Protein AF-A0A8T1XD92-F1 (afdb_monomer)

Mean predicted aligned error: 13.38 Å

Nearest PDB structures (foldseek):
  9c3i-assembly1_S  TM=9.310E-01  e=1.340E-06  Homo sapiens

InterPro domains:
  IPR007207 CCR4-Not complex component, Not N-terminal domain [PF04065] (4-115)
  IPR040168 Not2/Not3/Not5 [PTHR23326] (24-130)

Sequence (134 aa):
MGASRKLQGEIDRVLKKVQEGVDVFDSIWNKVYDTDNVNQKEKFEADLKKEIKKLQRYRDQIKTWIQSSEIKDKKVSASYEQSLVDARKLIEKEMERFKICEKRPRQKPSPRKDWVSNLKLTQKRKQSQRQGIG

Solvent-accessible surface area (backbone atoms only — not comparable to full-atom values): 8248 Å² total; per-residue (Å²): 142,62,65,58,64,53,51,50,57,51,48,58,52,48,56,50,52,51,52,52,48,50,54,50,41,52,52,44,48,52,48,44,74,72,44,86,51,65,78,57,30,55,51,37,52,53,48,46,56,50,49,53,54,50,46,52,52,52,40,53,51,45,50,52,48,74,71,35,74,79,49,65,47,82,90,58,20,70,66,51,51,48,52,46,52,49,53,39,53,54,47,54,51,53,52,50,56,52,50,56,52,74,71,47,73,90,74,70,91,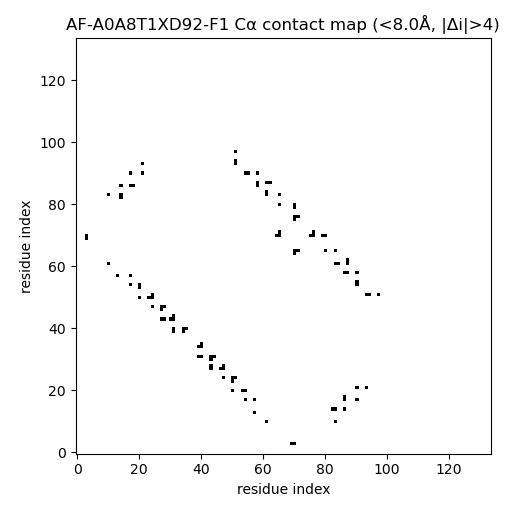78,90,71,97,69,91,74,87,85,90,76,74,99,74,83,94,80,84,90,77,92,85,88,87,136

Foldseek 3Di:
DPPLVVVVVVLVVLLVVLVVLVVVLVVLVVVLVVDPDPVSNVVSLVVNVVSLVVLVVSLVVLVVVLVDPSLVDPPRNPPSVVSSVVSNVVSVVVNVVNVVVVPDDDDDDDPDDPPDDDPDDPDDPDDDDDDDDD

Secondary structure (DSSP, 8-state):
--HH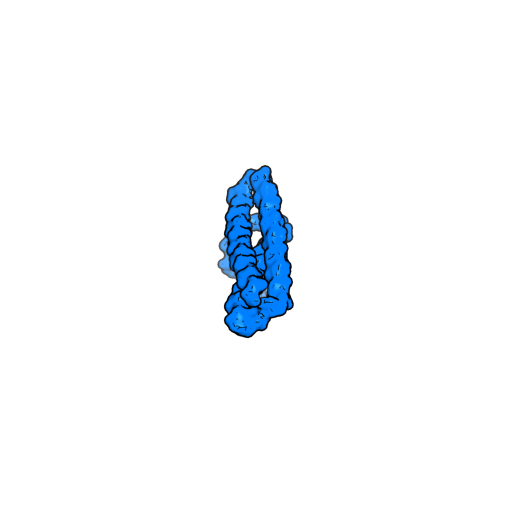HHHHHHHHHHHHHHHHHHHHHHHHHHHHHH---HHHHHHHHHHHHHHHHHHHHHHHHHHHHHHSGGG--TTTHHHHHHHHHHHHHHHHHHHHHHHHHHTS-----------S--SS--------S-----

Structure (mmCIF, N/CA/C/O backbone):
data_AF-A0A8T1XD92-F1
#
_entry.id   AF-A0A8T1XD92-F1
#
loop_
_atom_site.group_PDB
_atom_site.id
_atom_site.type_symbol
_atom_site.label_atom_id
_atom_site.label_alt_id
_atom_site.label_comp_id
_atom_site.label_asym_id
_atom_site.label_entity_id
_atom_site.label_seq_id
_atom_site.pdbx_PDB_ins_code
_atom_site.Cartn_x
_atom_site.Cartn_y
_atom_site.Cartn_z
_atom_site.occupancy
_atom_site.B_iso_or_equiv
_atom_site.auth_seq_id
_atom_site.auth_comp_id
_atom_site.auth_asym_id
_atom_site.auth_atom_id
_atom_site.pdbx_PDB_model_num
ATOM 1 N N . MET A 1 1 ? -18.114 14.027 20.476 1.00 46.88 1 MET A N 1
ATOM 2 C CA . MET A 1 1 ? -18.295 12.904 19.514 1.00 46.88 1 MET A CA 1
ATOM 3 C C . MET A 1 1 ? -18.050 13.316 18.043 1.00 46.88 1 MET A C 1
ATOM 5 O O . MET A 1 1 ? -18.849 12.978 17.168 1.00 46.88 1 MET A O 1
ATOM 9 N N . GLY A 1 2 ? -16.957 14.038 17.740 1.00 54.91 2 GLY A N 1
ATOM 10 C CA . GLY A 1 2 ? -16.654 14.527 16.376 1.00 54.91 2 GLY A CA 1
ATOM 11 C C . GLY A 1 2 ? -15.348 14.001 15.761 1.00 54.91 2 GLY A C 1
ATOM 12 O O . GLY A 1 2 ? -15.265 13.893 14.543 1.00 54.91 2 GLY A O 1
ATOM 13 N N . ALA A 1 3 ? -14.358 13.633 16.581 1.00 61.34 3 ALA A N 1
ATOM 14 C CA . ALA A 1 3 ? -13.045 13.172 16.113 1.00 61.34 3 ALA A CA 1
ATOM 15 C C . ALA A 1 3 ? -13.104 11.781 15.453 1.00 61.34 3 ALA A C 1
ATOM 17 O O . ALA A 1 3 ? -12.677 11.625 14.315 1.00 61.34 3 ALA A O 1
ATOM 18 N N . SER A 1 4 ? -13.777 10.817 16.091 1.00 65.00 4 SER A N 1
ATOM 19 C CA . SER A 1 4 ? -13.882 9.438 15.583 1.00 65.00 4 SER A CA 1
ATOM 20 C C . SER A 1 4 ? -14.567 9.342 14.203 1.00 65.00 4 SER A C 1
ATOM 22 O O . SER A 1 4 ? -14.129 8.584 13.342 1.00 65.00 4 SER A O 1
ATOM 24 N N . ARG A 1 5 ? -15.568 10.196 13.920 1.00 70.81 5 ARG A N 1
ATOM 25 C CA . ARG A 1 5 ? -16.212 10.273 12.590 1.00 70.81 5 ARG A CA 1
ATOM 26 C C . ARG A 1 5 ? -15.313 10.878 11.508 1.00 70.81 5 ARG A C 1
ATOM 28 O O . ARG A 1 5 ? -15.399 10.466 10.355 1.00 70.81 5 ARG A O 1
ATOM 35 N N . LYS A 1 6 ? -14.455 11.844 11.858 1.00 78.25 6 LYS A N 1
ATOM 36 C CA . LYS A 1 6 ? -13.464 12.392 10.916 1.00 78.25 6 LYS A CA 1
ATOM 37 C C . LYS A 1 6 ? -12.426 11.332 10.557 1.00 78.25 6 LYS A C 1
ATOM 39 O O . LYS A 1 6 ? -12.159 11.130 9.376 1.00 78.25 6 LYS A O 1
ATOM 44 N N . LEU A 1 7 ? -11.941 10.606 11.564 1.00 79.81 7 LEU A N 1
ATOM 45 C CA . LEU A 1 7 ? -10.961 9.542 11.387 1.00 79.81 7 LEU A CA 1
ATOM 46 C C . LEU A 1 7 ? -11.500 8.399 10.513 1.00 79.81 7 LEU A C 1
ATOM 48 O O . LEU A 1 7 ? -10.803 7.950 9.612 1.00 79.81 7 LEU A O 1
ATOM 52 N N . GLN A 1 8 ? -12.758 7.983 10.703 1.00 78.88 8 GLN A N 1
ATOM 53 C CA . GLN A 1 8 ? -13.414 6.993 9.833 1.00 78.88 8 GLN A CA 1
ATOM 54 C C . GLN A 1 8 ? -13.391 7.405 8.355 1.00 78.88 8 GLN A C 1
ATOM 56 O O . GLN A 1 8 ? -13.006 6.614 7.499 1.00 78.88 8 GLN A O 1
ATOM 61 N N . GLY A 1 9 ? -13.741 8.659 8.050 1.00 85.62 9 GLY A N 1
ATOM 62 C CA . GLY A 1 9 ? -13.707 9.162 6.676 1.00 85.62 9 GLY A CA 1
ATOM 63 C C . GLY A 1 9 ? -12.295 9.223 6.087 1.00 85.62 9 GLY A C 1
ATOM 64 O O . GLY A 1 9 ? -12.114 8.999 4.890 1.00 85.62 9 GLY A O 1
ATOM 65 N N . GLU A 1 10 ? -11.281 9.509 6.906 1.00 87.50 10 GLU A N 1
ATOM 66 C CA . GLU A 1 10 ? -9.881 9.448 6.475 1.00 87.50 10 GLU A CA 1
ATOM 67 C C . GLU A 1 10 ? -9.414 8.016 6.210 1.00 87.50 10 GLU A C 1
ATOM 69 O O . GLU A 1 10 ? -8.731 7.784 5.210 1.00 87.50 10 GLU A O 1
ATOM 74 N N . ILE A 1 11 ? -9.823 7.063 7.050 1.00 86.81 11 ILE A N 1
ATOM 75 C CA . ILE A 1 11 ? -9.534 5.640 6.866 1.00 86.81 11 ILE A CA 1
ATOM 76 C C . ILE A 1 11 ? -10.109 5.160 5.535 1.00 86.81 11 ILE A C 1
ATOM 78 O O . ILE A 1 11 ? -9.353 4.662 4.708 1.00 86.81 11 ILE A O 1
ATOM 82 N N . ASP A 1 12 ? -11.398 5.384 5.278 1.00 88.94 12 ASP A N 1
ATOM 83 C CA . ASP A 1 12 ? -12.049 4.998 4.018 1.00 88.94 12 ASP A CA 1
ATOM 84 C C . ASP A 1 12 ? -11.349 5.599 2.787 1.00 88.94 12 ASP A C 1
ATOM 86 O O . ASP A 1 12 ? -11.129 4.926 1.777 1.00 88.94 12 ASP A O 1
ATOM 90 N N . ARG A 1 13 ? -10.928 6.868 2.878 1.00 91.31 13 ARG A N 1
ATOM 91 C CA . ARG A 1 13 ? -10.162 7.529 1.811 1.00 91.31 13 ARG A CA 1
ATOM 92 C C . ARG A 1 13 ? -8.811 6.864 1.583 1.00 91.31 13 ARG A C 1
ATOM 94 O O . ARG A 1 13 ? -8.422 6.679 0.433 1.00 91.31 13 ARG A O 1
ATOM 101 N N . VAL A 1 14 ? -8.081 6.534 2.645 1.00 90.62 14 VAL A N 1
ATOM 102 C CA . VAL A 1 14 ? -6.775 5.876 2.519 1.00 90.62 14 VAL A CA 1
ATOM 103 C C . VAL A 1 14 ? -6.926 4.449 2.009 1.00 90.62 14 VAL A C 1
ATOM 105 O O . VAL A 1 14 ? -6.166 4.072 1.126 1.00 90.62 14 VAL A O 1
ATOM 108 N N . LEU A 1 15 ? -7.924 3.691 2.467 1.00 89.81 15 LEU A N 1
ATOM 109 C CA . LEU A 1 15 ? -8.210 2.348 1.954 1.00 89.81 15 LEU A CA 1
ATOM 110 C C . LEU A 1 15 ? -8.455 2.372 0.437 1.00 89.81 15 LEU A C 1
ATOM 112 O O . LEU A 1 15 ? -7.842 1.592 -0.290 1.00 89.81 15 LEU A O 1
ATOM 116 N N . LYS A 1 16 ? -9.252 3.329 -0.063 1.00 92.12 16 LYS A N 1
ATOM 117 C CA . LYS A 1 16 ? -9.434 3.525 -1.512 1.00 92.12 16 LYS A CA 1
ATOM 118 C C . LYS A 1 16 ? -8.132 3.873 -2.231 1.00 92.12 16 LYS A C 1
ATOM 120 O O . LYS A 1 16 ? -7.834 3.272 -3.256 1.00 92.12 16 LYS A O 1
ATOM 125 N N . LYS A 1 17 ? -7.323 4.783 -1.679 1.00 91.19 17 LYS A N 1
ATOM 126 C CA . LYS A 1 17 ? -6.027 5.150 -2.278 1.00 91.19 17 LYS A CA 1
ATOM 127 C C . LYS A 1 17 ? -5.030 3.996 -2.316 1.00 91.19 17 LYS A C 1
ATOM 129 O O . LYS A 1 17 ? -4.209 3.941 -3.223 1.00 91.19 17 LYS A O 1
ATOM 134 N N . VAL A 1 18 ? -5.066 3.105 -1.327 1.00 90.56 18 VAL A N 1
ATOM 135 C CA . VAL A 1 18 ? -4.238 1.894 -1.315 1.00 90.56 18 VAL A CA 1
ATOM 136 C C . VAL A 1 18 ? -4.644 0.975 -2.460 1.00 90.56 18 VAL A C 1
ATOM 138 O O . VAL A 1 18 ? -3.769 0.527 -3.194 1.00 90.56 18 VAL A O 1
ATOM 141 N N . GLN A 1 19 ? -5.948 0.757 -2.649 1.00 90.81 19 GLN A N 1
ATOM 142 C CA . GLN A 1 19 ? -6.466 -0.050 -3.752 1.00 90.81 19 GLN A CA 1
ATOM 143 C C . GLN A 1 19 ? -6.080 0.547 -5.114 1.00 90.81 19 GLN A C 1
ATOM 145 O O . GLN A 1 19 ? -5.451 -0.130 -5.921 1.00 90.81 19 GLN A O 1
ATOM 150 N N . GLU A 1 20 ? -6.340 1.843 -5.318 1.00 91.50 20 GLU A N 1
ATOM 151 C CA . GLU A 1 20 ? -5.948 2.563 -6.537 1.00 91.50 20 GLU A CA 1
ATOM 152 C C . GLU A 1 20 ? -4.434 2.492 -6.786 1.00 91.50 20 GLU A C 1
ATOM 154 O O . GLU A 1 20 ? -4.000 2.262 -7.912 1.00 91.50 20 GLU A O 1
ATOM 159 N N . GLY A 1 21 ? -3.613 2.656 -5.744 1.00 89.06 21 GLY A N 1
ATOM 160 C CA . GLY A 1 21 ? -2.156 2.567 -5.855 1.00 89.06 21 GLY A CA 1
ATOM 161 C C . GLY A 1 21 ? -1.672 1.175 -6.264 1.00 89.06 21 GLY A C 1
ATOM 162 O O . GLY A 1 21 ? -0.700 1.062 -7.009 1.00 89.06 21 GLY A O 1
ATOM 163 N N . VAL A 1 22 ? -2.359 0.118 -5.825 1.00 89.12 22 VAL A N 1
ATOM 164 C CA . VAL A 1 22 ? -2.062 -1.271 -6.209 1.00 89.12 22 VAL A CA 1
ATOM 165 C C . VAL A 1 22 ? -2.458 -1.540 -7.659 1.00 89.12 22 VAL A C 1
ATOM 167 O O . VAL A 1 22 ? -1.655 -2.097 -8.404 1.00 89.12 22 VAL A O 1
ATOM 170 N N . ASP A 1 23 ? -3.632 -1.081 -8.091 1.00 91.88 23 ASP A N 1
ATOM 171 C CA . ASP A 1 23 ? -4.069 -1.207 -9.487 1.00 91.88 23 ASP A CA 1
ATOM 172 C C . ASP A 1 23 ? -3.145 -0.429 -10.440 1.00 91.88 23 ASP A C 1
ATOM 174 O O . ASP A 1 23 ? -2.755 -0.921 -11.503 1.00 91.88 23 ASP A O 1
ATOM 178 N N . VAL A 1 24 ? -2.721 0.775 -10.041 1.00 90.38 24 VAL A N 1
ATOM 179 C CA . VAL A 1 24 ? -1.733 1.570 -10.785 1.00 90.38 24 VAL A CA 1
ATOM 180 C C . VAL A 1 24 ? -0.384 0.858 -10.825 1.00 90.38 24 VAL A C 1
ATOM 182 O O . VAL A 1 24 ? 0.238 0.803 -11.888 1.00 90.38 24 VAL A O 1
ATOM 185 N N . PHE A 1 25 ? 0.064 0.291 -9.703 1.00 88.62 25 PHE A N 1
ATOM 186 C CA . PHE A 1 25 ? 1.305 -0.474 -9.645 1.00 88.62 25 PHE A CA 1
ATOM 187 C C . PHE A 1 25 ? 1.273 -1.662 -10.615 1.00 88.62 25 PHE A C 1
ATOM 189 O O . PHE A 1 25 ? 2.190 -1.791 -11.423 1.00 88.62 25 PHE A O 1
ATOM 196 N N . ASP A 1 26 ? 0.211 -2.473 -10.614 1.00 89.56 26 ASP A N 1
ATOM 197 C CA . ASP A 1 26 ? 0.083 -3.620 -11.524 1.00 89.56 26 ASP A CA 1
ATOM 198 C C . ASP A 1 26 ? -0.044 -3.170 -12.995 1.00 89.56 26 ASP A C 1
ATOM 200 O O . ASP A 1 26 ? 0.559 -3.760 -13.893 1.00 89.56 26 ASP A O 1
ATOM 204 N N . SER A 1 27 ? -0.723 -2.049 -13.266 1.00 91.62 27 SER A N 1
ATOM 205 C CA . SER A 1 27 ? -0.802 -1.478 -14.617 1.00 91.62 27 SER A CA 1
ATOM 206 C C . SER A 1 27 ? 0.562 -1.025 -15.149 1.00 91.62 27 SER A C 1
ATOM 208 O O . SER A 1 27 ? 0.930 -1.356 -16.280 1.00 91.62 27 SER A O 1
ATOM 210 N N . ILE A 1 28 ? 1.342 -0.289 -14.348 1.00 89.94 28 ILE A N 1
ATOM 211 C CA . ILE A 1 28 ? 2.699 0.132 -14.729 1.00 89.94 28 ILE A CA 1
ATOM 212 C C . ILE A 1 28 ? 3.603 -1.095 -14.853 1.00 89.94 28 ILE A C 1
ATOM 214 O O . ILE A 1 28 ? 4.400 -1.177 -15.785 1.00 89.94 28 ILE A O 1
ATOM 218 N N . TRP A 1 29 ? 3.450 -2.068 -13.957 1.00 86.19 29 TRP A N 1
ATOM 219 C CA . TRP A 1 29 ? 4.205 -3.310 -13.987 1.00 86.19 29 TRP A CA 1
ATOM 220 C C . TRP A 1 29 ? 4.018 -4.043 -15.309 1.00 86.19 29 TRP A C 1
ATOM 222 O O . TRP A 1 29 ? 4.998 -4.328 -15.989 1.00 86.19 29 TRP A O 1
ATOM 232 N N . ASN A 1 30 ? 2.775 -4.274 -15.735 1.00 88.94 30 ASN A N 1
ATOM 233 C CA . ASN A 1 30 ? 2.506 -4.900 -17.027 1.00 88.94 30 ASN A CA 1
ATOM 234 C C . ASN A 1 30 ? 3.145 -4.113 -18.182 1.00 88.94 30 ASN A C 1
ATOM 236 O O . ASN A 1 30 ? 3.778 -4.712 -19.046 1.00 88.94 30 ASN A O 1
ATOM 240 N N . LYS A 1 31 ? 3.099 -2.774 -18.149 1.00 88.25 31 LYS A N 1
ATOM 241 C CA . LYS A 1 31 ? 3.756 -1.929 -19.161 1.00 88.25 31 LYS A CA 1
ATOM 242 C C . LYS A 1 31 ? 5.279 -2.081 -19.184 1.00 88.25 31 LYS A C 1
ATOM 244 O O . LYS A 1 31 ? 5.847 -2.079 -20.269 1.00 88.25 31 LYS A O 1
ATOM 249 N N . VAL A 1 32 ? 5.944 -2.243 -18.035 1.00 85.69 32 VAL A N 1
ATOM 250 C CA . VAL A 1 32 ? 7.404 -2.494 -17.953 1.00 85.69 32 VAL A CA 1
ATOM 251 C C . VAL A 1 32 ? 7.799 -3.802 -18.633 1.00 85.69 32 VAL A C 1
ATOM 253 O O . VAL A 1 32 ? 8.888 -3.892 -19.204 1.00 85.69 32 VAL A O 1
ATOM 256 N N . TYR A 1 33 ? 6.947 -4.823 -18.530 1.00 82.44 33 TYR A N 1
ATOM 257 C CA . TYR A 1 33 ? 7.193 -6.138 -19.121 1.00 82.44 33 TYR A CA 1
ATOM 258 C C . TYR A 1 33 ? 6.810 -6.208 -20.600 1.00 82.44 33 TYR A C 1
ATOM 260 O O . TYR A 1 33 ? 7.467 -6.930 -21.343 1.00 82.44 33 TYR A O 1
ATOM 268 N N . ASP A 1 34 ? 5.785 -5.465 -21.010 1.00 87.44 34 ASP A N 1
ATOM 269 C CA . ASP A 1 34 ? 5.320 -5.382 -22.399 1.00 87.44 34 ASP A CA 1
ATOM 270 C C . ASP A 1 34 ? 6.203 -4.457 -23.258 1.00 87.44 34 ASP A C 1
ATOM 272 O O . ASP A 1 34 ? 6.413 -4.682 -24.446 1.00 87.44 34 ASP A O 1
ATOM 276 N N . THR A 1 35 ? 6.780 -3.421 -22.644 1.00 84.69 35 THR A N 1
ATOM 277 C CA . THR A 1 35 ? 7.6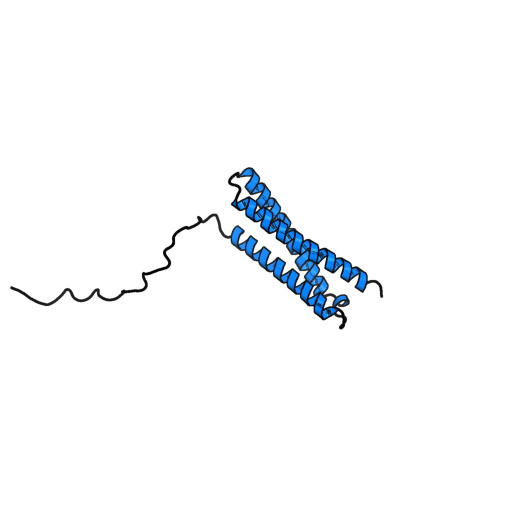13 -2.437 -23.341 1.00 84.69 35 THR A CA 1
ATOM 278 C C . THR A 1 35 ? 9.066 -2.903 -23.484 1.00 84.69 35 THR A C 1
ATOM 280 O O . THR A 1 35 ? 9.794 -3.018 -22.498 1.00 84.69 35 THR A O 1
ATOM 283 N N . ASP A 1 36 ? 9.540 -3.028 -24.727 1.00 86.00 36 ASP A N 1
ATOM 284 C CA . ASP A 1 36 ? 10.961 -3.261 -25.058 1.00 86.00 36 ASP A CA 1
ATOM 285 C C . ASP A 1 36 ? 11.793 -1.964 -25.196 1.00 86.00 36 ASP A C 1
ATOM 287 O O . ASP A 1 36 ? 13.022 -1.997 -25.283 1.00 86.00 36 ASP A O 1
ATOM 291 N N . ASN A 1 37 ? 11.149 -0.791 -25.184 1.00 87.00 37 ASN A N 1
ATOM 292 C CA . ASN A 1 37 ? 11.837 0.500 -25.263 1.00 87.00 37 ASN A CA 1
ATOM 293 C C . ASN A 1 37 ? 12.494 0.871 -23.920 1.00 87.00 37 ASN A C 1
ATOM 295 O O . ASN A 1 37 ? 11.807 1.172 -22.943 1.00 87.00 37 ASN A O 1
ATOM 299 N N . VAL A 1 38 ? 13.828 0.928 -23.901 1.00 86.12 38 VAL A N 1
ATOM 300 C CA . VAL A 1 38 ? 14.651 1.241 -22.717 1.00 86.12 38 VAL A CA 1
ATOM 301 C C . VAL A 1 38 ? 14.241 2.555 -22.044 1.00 86.12 38 VAL A C 1
ATOM 303 O O . VAL A 1 38 ? 14.081 2.600 -20.827 1.00 86.12 38 VAL A O 1
ATOM 306 N N . AS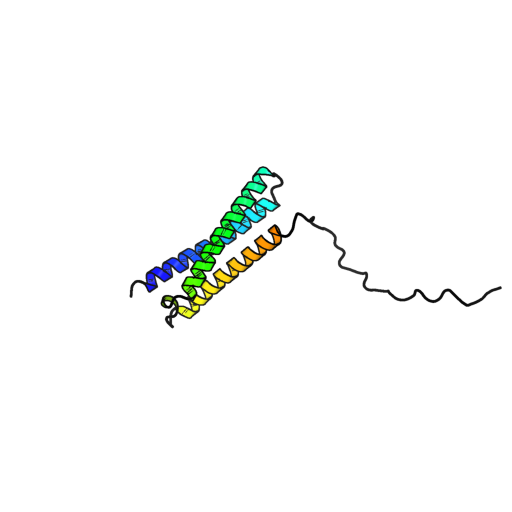N A 1 39 ? 13.977 3.604 -22.824 1.00 88.06 39 ASN A N 1
ATOM 307 C CA . ASN A 1 39 ? 13.689 4.937 -22.292 1.00 88.06 39 ASN A CA 1
ATOM 308 C C . ASN A 1 39 ? 12.316 5.009 -21.598 1.00 88.06 39 ASN A C 1
ATOM 310 O O . ASN A 1 39 ? 12.115 5.790 -20.668 1.00 88.06 39 ASN A O 1
ATOM 314 N N . GLN A 1 40 ? 11.354 4.210 -22.066 1.00 87.44 40 GLN A N 1
ATOM 315 C CA . GLN A 1 40 ? 10.043 4.060 -21.427 1.00 87.44 40 GLN A CA 1
ATOM 316 C C . GLN A 1 40 ? 10.134 3.123 -20.224 1.00 87.44 40 GLN A C 1
ATOM 318 O O . GLN A 1 40 ? 9.532 3.391 -19.187 1.00 87.44 40 GLN A O 1
ATOM 323 N N . LYS A 1 41 ? 10.938 2.062 -20.334 1.00 85.38 41 LYS A N 1
ATOM 324 C CA . LYS A 1 41 ? 11.180 1.117 -19.251 1.00 85.38 41 LYS A CA 1
ATOM 325 C C . LYS A 1 41 ? 11.760 1.801 -18.013 1.00 85.38 41 LYS A C 1
ATOM 327 O O . LYS A 1 41 ? 11.196 1.640 -16.937 1.00 85.38 41 LYS A O 1
ATOM 332 N N . GLU A 1 42 ? 12.794 2.631 -18.162 1.00 86.56 42 GLU A N 1
ATOM 333 C CA . GLU A 1 42 ? 13.357 3.409 -17.044 1.00 86.56 42 GLU A CA 1
ATOM 334 C C . GLU A 1 42 ? 12.331 4.362 -16.417 1.00 86.56 42 GLU A C 1
ATOM 336 O O . GLU A 1 42 ? 12.270 4.511 -15.195 1.00 86.56 42 GLU A O 1
ATOM 341 N N . LYS A 1 43 ? 11.480 4.986 -17.241 1.00 90.25 43 LYS A N 1
ATOM 342 C CA . LYS A 1 43 ? 10.409 5.864 -16.756 1.00 90.25 43 LYS A CA 1
ATOM 343 C C . LYS A 1 43 ? 9.402 5.091 -15.904 1.00 90.25 43 LYS A C 1
ATOM 345 O O . LYS A 1 43 ? 9.083 5.517 -14.795 1.00 90.25 43 LYS A O 1
ATOM 350 N N . PHE A 1 44 ? 8.935 3.948 -16.394 1.00 89.25 44 PHE A N 1
ATOM 351 C CA . PHE A 1 44 ? 7.997 3.104 -15.665 1.00 89.25 44 PHE A CA 1
ATOM 352 C C . PHE A 1 44 ? 8.626 2.483 -14.408 1.00 89.25 44 PHE A C 1
ATOM 354 O O . PHE A 1 44 ? 7.966 2.432 -13.375 1.00 89.25 44 PHE A O 1
A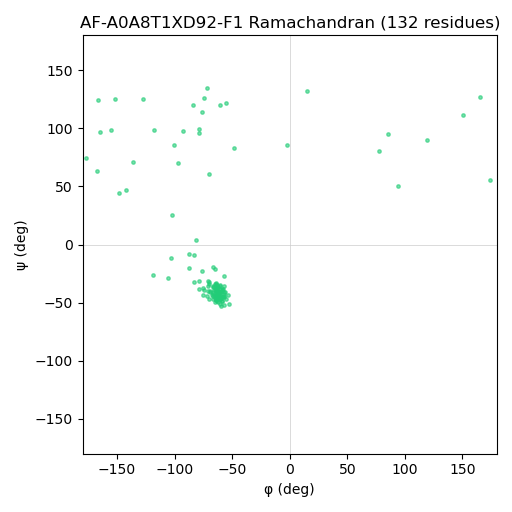TOM 361 N N . GLU A 1 45 ? 9.903 2.091 -14.432 1.00 84.88 45 GLU A N 1
ATOM 362 C CA . GLU A 1 45 ? 10.634 1.647 -13.234 1.00 84.88 45 GLU A CA 1
ATOM 363 C C . GLU A 1 45 ? 10.729 2.761 -12.177 1.00 84.88 45 GLU A C 1
ATOM 365 O O . GLU A 1 45 ? 10.516 2.516 -10.983 1.00 84.88 45 GLU A O 1
ATOM 370 N N . ALA A 1 46 ? 10.977 4.006 -12.597 1.00 89.31 46 ALA A N 1
ATOM 371 C CA . ALA A 1 46 ? 10.966 5.157 -11.700 1.00 89.31 46 ALA A CA 1
ATOM 372 C C . ALA A 1 46 ? 9.573 5.408 -11.095 1.00 89.31 46 ALA A C 1
ATOM 374 O O . ALA A 1 46 ? 9.471 5.724 -9.905 1.00 89.31 46 ALA A O 1
ATOM 375 N N . ASP A 1 47 ? 8.506 5.245 -11.881 1.00 90.06 47 ASP A N 1
ATOM 376 C CA . ASP A 1 47 ? 7.131 5.390 -11.400 1.00 90.06 47 ASP A CA 1
ATOM 377 C C . ASP A 1 47 ? 6.715 4.240 -10.465 1.00 90.06 47 ASP A C 1
ATOM 379 O O . ASP A 1 47 ? 6.158 4.518 -9.403 1.00 90.06 47 ASP A O 1
ATOM 383 N N . LEU A 1 48 ? 7.094 2.984 -10.740 1.00 88.81 48 LEU A N 1
ATOM 384 C CA . LEU A 1 48 ? 6.895 1.857 -9.811 1.00 88.81 48 LEU A CA 1
ATOM 385 C C . LEU A 1 48 ? 7.564 2.119 -8.460 1.00 88.81 48 LEU A C 1
ATOM 387 O O . LEU A 1 48 ? 6.960 1.915 -7.406 1.00 88.81 48 LEU A O 1
ATOM 391 N N . LYS A 1 49 ? 8.802 2.627 -8.472 1.00 87.38 49 LYS A N 1
ATOM 392 C CA . LYS A 1 49 ? 9.545 2.955 -7.247 1.00 87.38 49 LYS A CA 1
ATOM 393 C C . LYS A 1 49 ? 8.865 4.064 -6.440 1.00 87.38 49 LYS A C 1
ATOM 395 O O . LYS A 1 49 ? 8.866 4.020 -5.205 1.00 87.38 49 LYS A O 1
ATOM 400 N N . LYS A 1 50 ? 8.285 5.065 -7.111 1.00 90.81 50 LYS A N 1
ATOM 401 C CA . LYS A 1 50 ? 7.489 6.117 -6.456 1.00 90.81 50 LYS A CA 1
ATOM 402 C C . LYS A 1 50 ? 6.199 5.551 -5.871 1.00 90.81 50 LYS A C 1
ATOM 404 O O . LYS A 1 50 ? 5.871 5.892 -4.735 1.00 90.81 50 LYS A O 1
ATOM 409 N N . GLU A 1 51 ? 5.501 4.693 -6.607 1.00 89.44 51 GLU A N 1
ATOM 410 C CA . GLU A 1 51 ? 4.225 4.123 -6.174 1.00 89.44 51 GLU A CA 1
ATOM 411 C C . GLU A 1 51 ? 4.410 3.192 -4.968 1.00 89.44 51 GLU A C 1
ATOM 413 O O . GLU A 1 51 ? 3.731 3.353 -3.955 1.00 89.44 51 GLU A O 1
ATOM 418 N N . ILE A 1 52 ? 5.449 2.350 -4.973 1.00 87.94 52 ILE A N 1
ATOM 419 C CA . ILE A 1 52 ? 5.839 1.559 -3.797 1.00 87.94 52 ILE A CA 1
ATOM 420 C C . ILE A 1 52 ? 6.154 2.449 -2.600 1.00 87.94 52 ILE A C 1
ATOM 422 O O . ILE A 1 52 ? 5.666 2.186 -1.500 1.00 87.94 52 ILE A O 1
ATOM 426 N N . LYS A 1 53 ? 6.915 3.536 -2.792 1.00 90.12 53 LYS A N 1
ATOM 427 C CA . LYS A 1 53 ? 7.192 4.497 -1.713 1.00 90.12 53 LYS A CA 1
ATOM 428 C C . LYS A 1 53 ? 5.916 5.099 -1.116 1.00 90.12 53 LYS A C 1
ATOM 430 O O . LYS A 1 53 ? 5.859 5.289 0.100 1.00 90.12 53 LYS A O 1
ATOM 435 N N . LYS A 1 54 ? 4.898 5.391 -1.935 1.00 90.56 54 LYS A N 1
ATOM 436 C CA . LYS A 1 54 ? 3.594 5.876 -1.451 1.00 90.56 54 LYS A CA 1
ATOM 437 C C . LYS A 1 54 ? 2.859 4.805 -0.654 1.00 90.56 54 LYS A C 1
ATOM 439 O O . LYS A 1 54 ? 2.401 5.097 0.449 1.00 90.56 54 LYS A O 1
ATOM 444 N N . LEU A 1 55 ? 2.803 3.574 -1.165 1.00 89.62 55 LEU A N 1
ATOM 445 C CA . LEU A 1 55 ? 2.168 2.457 -0.468 1.00 89.62 55 LEU A CA 1
ATOM 446 C C . LEU A 1 55 ? 2.823 2.212 0.903 1.00 89.62 55 LEU A C 1
ATOM 448 O O . LEU A 1 55 ? 2.100 2.019 1.878 1.00 89.62 55 LEU A O 1
ATOM 452 N N . GLN A 1 56 ? 4.155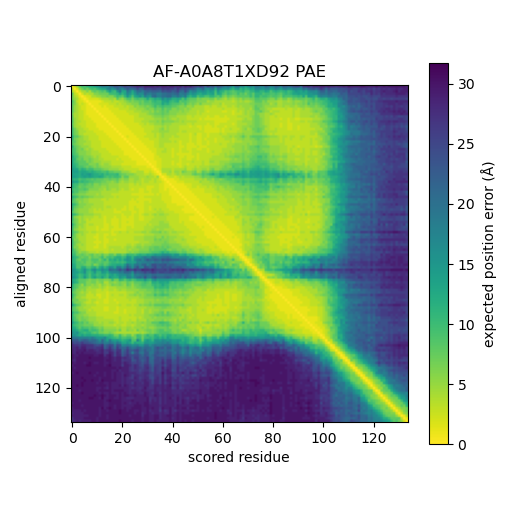 2.345 1.049 1.00 88.81 56 GLN A N 1
ATOM 453 C CA . GLN A 1 56 ? 4.783 2.247 2.384 1.00 88.81 56 GLN A CA 1
ATOM 454 C C . GLN A 1 56 ? 4.266 3.312 3.354 1.00 88.81 56 GLN A C 1
ATOM 456 O O . GLN A 1 56 ? 3.990 3.000 4.510 1.00 88.81 56 GLN A O 1
ATOM 461 N N . ARG A 1 57 ? 4.098 4.561 2.893 1.00 91.81 57 ARG A N 1
ATOM 462 C CA . ARG A 1 57 ? 3.578 5.633 3.754 1.00 91.81 57 ARG A CA 1
ATOM 463 C C . ARG A 1 57 ? 2.161 5.335 4.228 1.00 91.81 57 ARG A C 1
ATOM 465 O O . ARG A 1 57 ? 1.887 5.508 5.412 1.00 91.81 57 ARG A O 1
ATOM 472 N N . TYR A 1 58 ? 1.293 4.837 3.345 1.00 90.81 58 TYR A N 1
ATOM 473 C CA . TYR A 1 58 ? -0.049 4.410 3.747 1.00 90.81 58 TYR A CA 1
ATOM 474 C C . TYR A 1 58 ? -0.008 3.236 4.725 1.00 90.81 58 TYR A C 1
ATOM 476 O O . TYR A 1 58 ? -0.757 3.234 5.696 1.00 90.81 58 TYR A O 1
ATOM 484 N N . ARG A 1 59 ? 0.905 2.277 4.541 1.00 91.00 59 ARG A N 1
ATOM 485 C CA . ARG A 1 59 ? 1.092 1.153 5.467 1.00 91.00 59 ARG A CA 1
ATOM 486 C C . ARG A 1 59 ? 1.467 1.616 6.872 1.00 91.00 59 ARG A C 1
ATOM 488 O O . ARG A 1 59 ? 0.911 1.109 7.846 1.00 91.00 59 ARG A O 1
ATOM 495 N N . ASP A 1 60 ? 2.401 2.554 6.998 1.00 91.19 60 ASP A N 1
ATOM 496 C CA . ASP A 1 60 ? 2.801 3.075 8.308 1.00 91.19 60 ASP A CA 1
ATOM 497 C C . ASP A 1 60 ? 1.710 3.955 8.930 1.00 91.19 60 ASP A C 1
ATOM 499 O O . ASP A 1 60 ? 1.458 3.848 10.128 1.00 91.19 60 ASP A O 1
ATOM 503 N N . GLN A 1 61 ? 0.979 4.726 8.121 1.00 89.12 61 GLN A N 1
ATOM 504 C CA . GLN A 1 61 ? -0.201 5.469 8.569 1.00 89.12 61 GLN A CA 1
ATOM 505 C C . GLN A 1 61 ? -1.293 4.533 9.114 1.00 89.12 61 GLN A C 1
ATOM 507 O O . GLN A 1 61 ? -1.795 4.741 10.218 1.00 89.12 61 GLN A O 1
ATOM 512 N N . ILE A 1 62 ? -1.601 3.451 8.392 1.00 88.94 62 ILE A N 1
ATOM 513 C CA . ILE A 1 62 ? -2.527 2.395 8.824 1.00 88.94 62 ILE A CA 1
ATOM 514 C C . ILE A 1 62 ? -2.045 1.743 10.124 1.00 88.94 62 ILE A C 1
ATOM 516 O O . ILE A 1 62 ? -2.840 1.500 11.030 1.00 88.94 62 ILE A O 1
ATOM 520 N N . LYS A 1 63 ? -0.738 1.492 10.262 1.00 89.81 63 LYS A N 1
ATOM 521 C CA . LYS A 1 63 ? -0.157 0.956 11.500 1.00 89.81 63 LYS A CA 1
ATOM 522 C C . LYS A 1 63 ? -0.370 1.908 12.682 1.00 89.81 63 LYS A C 1
ATOM 524 O O . LYS A 1 63 ? -0.765 1.442 13.749 1.00 89.81 63 LYS A O 1
ATOM 529 N N . THR A 1 64 ? -0.143 3.210 12.501 1.00 89.62 64 THR A N 1
ATOM 530 C CA . THR A 1 64 ? -0.414 4.228 13.530 1.00 89.62 64 THR A CA 1
ATOM 531 C C . THR A 1 64 ? -1.890 4.251 13.910 1.00 89.62 64 THR A C 1
ATOM 533 O O . THR A 1 64 ? -2.214 4.317 15.092 1.00 89.62 64 THR A O 1
ATOM 536 N N . TRP A 1 65 ? -2.788 4.127 12.933 1.00 86.50 65 TRP A N 1
ATOM 537 C CA . TRP A 1 65 ? -4.226 4.040 13.167 1.00 86.50 65 TRP A CA 1
ATOM 538 C C . TRP A 1 65 ? -4.614 2.810 13.991 1.00 86.50 65 TRP A C 1
ATOM 540 O O . TRP A 1 65 ? -5.257 2.973 15.021 1.00 86.50 65 TRP A O 1
ATOM 550 N N . ILE A 1 66 ? -4.140 1.611 13.639 1.00 83.62 66 ILE A N 1
ATOM 551 C CA . ILE A 1 66 ? -4.370 0.382 14.429 1.00 83.62 66 ILE A CA 1
ATOM 552 C C . ILE A 1 66 ? -3.861 0.536 15.877 1.00 83.62 66 ILE A C 1
ATOM 554 O O . ILE A 1 66 ? -4.450 0.014 16.825 1.00 83.62 66 ILE A O 1
ATOM 558 N N . GLN A 1 67 ? -2.750 1.251 16.070 1.00 82.88 67 GLN A N 1
ATOM 559 C CA . GLN A 1 67 ? -2.196 1.517 17.399 1.00 82.88 67 GLN A CA 1
ATOM 560 C C . GLN A 1 67 ? -2.966 2.603 18.170 1.00 82.88 67 GLN A C 1
ATOM 562 O O . GLN A 1 67 ? -2.916 2.601 19.403 1.00 82.88 67 GLN A O 1
ATOM 567 N N . SER A 1 68 ? -3.692 3.484 17.476 1.00 80.06 68 SER A N 1
ATOM 568 C CA . SER A 1 68 ? -4.442 4.592 18.067 1.00 80.06 68 SER A CA 1
ATOM 569 C C . SER A 1 68 ? -5.678 4.108 18.828 1.00 80.06 68 SER A C 1
ATOM 571 O O . SER A 1 68 ? -6.463 3.287 18.352 1.00 80.06 68 SER A O 1
ATOM 573 N N . SER A 1 69 ? -5.882 4.656 20.026 1.00 69.25 69 SER A N 1
ATOM 574 C CA . SER A 1 69 ? -7.015 4.322 20.897 1.00 69.25 69 SER A CA 1
ATOM 575 C C . SER A 1 69 ? -8.370 4.754 20.321 1.00 69.25 69 SER A C 1
ATOM 577 O O . SER A 1 69 ? -9.392 4.205 20.717 1.00 69.25 69 SER A O 1
ATOM 579 N N . GLU A 1 70 ? -8.393 5.683 19.357 1.00 68.25 70 GLU A N 1
ATOM 580 C CA . GLU A 1 70 ? -9.622 6.184 18.714 1.00 68.25 70 GLU A CA 1
ATOM 581 C C . GLU A 1 70 ? -10.386 5.123 17.905 1.00 68.25 70 GLU A C 1
ATOM 583 O O . GLU A 1 70 ? -11.581 5.291 17.659 1.00 68.25 70 GLU A O 1
ATOM 588 N N . ILE A 1 71 ? -9.714 4.038 17.501 1.00 68.88 71 ILE A N 1
ATOM 589 C CA . ILE A 1 71 ? -10.292 2.954 16.686 1.00 68.88 71 ILE A CA 1
ATOM 590 C C . ILE A 1 71 ? -10.610 1.712 17.534 1.00 68.88 71 ILE A C 1
ATOM 592 O O . ILE A 1 71 ? -11.334 0.828 17.087 1.00 68.88 71 ILE A O 1
ATOM 596 N N . LYS A 1 72 ? -10.126 1.664 18.784 1.00 64.31 72 LYS A N 1
ATOM 597 C CA . LYS A 1 72 ? -10.297 0.537 19.721 1.00 64.31 72 LYS A CA 1
ATOM 598 C C . LYS A 1 72 ? -11.645 0.530 20.456 1.00 64.31 72 LYS A C 1
ATOM 600 O O . LYS A 1 72 ? -11.868 -0.320 21.318 1.00 64.31 72 LYS A O 1
ATOM 605 N N . ASP A 1 73 ? -12.554 1.453 20.140 1.00 66.44 73 ASP A N 1
ATOM 606 C CA . ASP A 1 73 ? -13.876 1.508 20.770 1.00 66.44 73 ASP A CA 1
ATOM 607 C C . ASP A 1 73 ? -14.798 0.382 20.239 1.00 66.44 73 ASP A C 1
ATOM 609 O O . ASP A 1 73 ? -14.971 0.184 19.029 1.00 66.44 73 ASP A O 1
ATOM 613 N N . LYS A 1 74 ? -15.360 -0.411 21.165 1.00 57.00 74 LYS A N 1
ATOM 614 C CA . LYS A 1 74 ? -15.775 -1.820 20.968 1.00 57.00 74 LYS A CA 1
ATOM 615 C C . LYS A 1 74 ? -16.777 -2.093 19.839 1.00 57.00 74 LYS A C 1
ATOM 617 O O . LYS A 1 74 ? -16.799 -3.207 19.326 1.00 57.00 74 LYS A O 1
ATOM 622 N N . LYS A 1 75 ? -17.634 -1.138 19.462 1.00 56.16 75 LYS A N 1
ATOM 623 C CA . LYS A 1 75 ? -18.685 -1.368 18.444 1.00 56.16 75 LYS A CA 1
ATOM 624 C C . LYS A 1 75 ? -18.234 -1.123 17.003 1.00 56.16 75 LYS A C 1
ATOM 626 O O . LYS A 1 75 ? -18.875 -1.620 16.086 1.00 56.16 75 LYS A O 1
ATOM 631 N N . VAL A 1 76 ? -17.161 -0.363 16.805 1.00 57.56 76 VAL A N 1
ATOM 632 C CA . VAL A 1 76 ? -16.650 0.023 15.477 1.00 57.56 76 VAL A CA 1
ATOM 633 C C . VAL A 1 76 ? -15.381 -0.767 15.129 1.00 57.56 76 VAL A C 1
ATOM 635 O O . VAL A 1 76 ? -15.146 -1.064 13.961 1.00 57.56 76 VAL A O 1
ATOM 638 N N . SER A 1 77 ? -14.602 -1.168 16.141 1.00 63.16 77 SER A N 1
ATOM 639 C CA . SER A 1 77 ? -13.291 -1.816 15.998 1.00 63.16 77 SER A CA 1
ATOM 640 C C . SER A 1 77 ? -13.294 -3.039 15.071 1.00 63.16 77 SER A C 1
ATOM 642 O O . SER A 1 77 ? -12.523 -3.050 14.123 1.00 63.16 77 SER A O 1
ATOM 644 N N . ALA A 1 78 ? -14.182 -4.025 15.234 1.00 69.31 78 ALA A N 1
ATOM 645 C CA . ALA A 1 78 ? -14.012 -5.315 14.547 1.00 69.31 78 ALA A CA 1
ATOM 646 C C . ALA A 1 78 ? -13.973 -5.226 13.004 1.00 69.31 78 ALA A C 1
ATOM 648 O O . ALA A 1 78 ? -13.108 -5.828 12.373 1.00 69.31 78 ALA A O 1
ATOM 649 N N . SER A 1 79 ? -14.875 -4.455 12.386 1.00 76.12 79 SER A N 1
ATOM 650 C CA . SER A 1 79 ? -14.917 -4.331 10.920 1.00 76.12 79 SER A CA 1
ATOM 651 C C . SER A 1 79 ? -13.795 -3.446 10.383 1.00 76.12 79 SER A C 1
ATOM 653 O O . SER A 1 79 ? -13.180 -3.782 9.374 1.00 76.12 79 SER A O 1
ATOM 655 N N . TYR A 1 80 ? -13.531 -2.310 11.029 1.00 76.88 80 TYR A N 1
ATOM 656 C CA . TYR A 1 80 ? -12.537 -1.352 10.542 1.00 76.88 80 TYR A CA 1
ATOM 657 C C . TYR A 1 80 ? -11.111 -1.825 10.803 1.00 76.88 80 TYR A C 1
ATOM 659 O O . TYR A 1 80 ? -10.241 -1.649 9.955 1.00 76.88 80 TYR A O 1
ATOM 667 N N . GLU A 1 81 ? -10.871 -2.464 11.944 1.00 79.94 81 GLU A N 1
ATOM 668 C CA . GLU A 1 81 ? -9.587 -3.075 12.266 1.00 79.94 81 GLU A CA 1
ATOM 669 C C . GLU A 1 81 ? -9.262 -4.181 11.259 1.00 79.94 81 GLU A C 1
ATOM 671 O O . GLU A 1 81 ? -8.145 -4.222 10.746 1.00 79.94 81 GLU A O 1
ATOM 676 N N . GLN A 1 82 ? -10.253 -4.992 10.868 1.00 84.12 82 GLN A N 1
ATOM 677 C CA . GLN A 1 82 ? -10.070 -5.991 9.820 1.00 84.12 82 GLN A CA 1
ATOM 678 C C . GLN A 1 82 ? -9.724 -5.353 8.467 1.00 84.12 82 GLN A C 1
ATOM 680 O O . GLN A 1 82 ? -8.759 -5.788 7.844 1.00 84.12 82 GLN A O 1
ATOM 685 N N . SER A 1 83 ? -10.435 -4.302 8.040 1.00 87.81 83 SER A N 1
ATOM 686 C CA . SER A 1 83 ? -10.133 -3.584 6.788 1.00 87.81 83 SER A CA 1
ATOM 687 C C . SER A 1 83 ? -8.744 -2.937 6.792 1.00 87.81 83 SER A C 1
ATOM 689 O O . SER A 1 83 ? -8.025 -2.991 5.796 1.00 87.81 83 SER A O 1
ATOM 691 N N . LEU A 1 84 ? -8.330 -2.351 7.920 1.00 87.06 84 LEU A N 1
ATOM 692 C CA . LEU A 1 84 ? -6.994 -1.776 8.096 1.00 87.06 84 LEU A CA 1
ATOM 693 C C . LEU A 1 84 ? -5.907 -2.858 8.028 1.00 87.06 84 LEU A C 1
ATOM 695 O O . LEU A 1 84 ? -4.885 -2.682 7.364 1.00 87.06 84 LEU A O 1
ATOM 699 N N . VAL A 1 85 ? -6.124 -3.993 8.696 1.00 88.38 85 VAL A N 1
ATOM 700 C CA . VAL A 1 85 ? -5.209 -5.140 8.651 1.00 88.38 85 VAL A CA 1
ATOM 701 C C . VAL A 1 85 ? -5.126 -5.721 7.240 1.00 88.38 85 VAL A C 1
ATOM 703 O O . VAL A 1 85 ? -4.028 -6.057 6.796 1.00 88.38 85 VAL A O 1
ATOM 706 N N . ASP A 1 86 ? -6.248 -5.822 6.530 1.00 90.44 86 ASP A N 1
ATOM 707 C CA . ASP A 1 86 ? -6.297 -6.348 5.166 1.00 90.44 86 ASP A CA 1
ATOM 708 C C . ASP A 1 86 ? -5.530 -5.447 4.190 1.00 90.44 86 ASP A C 1
ATOM 710 O O . ASP A 1 86 ? -4.596 -5.905 3.533 1.00 90.44 86 ASP A O 1
ATOM 714 N N . ALA A 1 87 ? -5.786 -4.134 4.218 1.00 88.62 87 ALA A N 1
ATOM 715 C CA . ALA A 1 87 ? -5.035 -3.165 3.421 1.00 88.62 87 ALA A CA 1
ATOM 716 C C . ALA A 1 87 ? -3.533 -3.181 3.737 1.00 88.62 87 ALA A C 1
ATOM 718 O O . ALA A 1 87 ? -2.701 -3.105 2.832 1.00 88.62 87 ALA A O 1
ATOM 719 N N . ARG A 1 88 ? -3.155 -3.337 5.013 1.00 89.31 88 ARG A N 1
ATOM 720 C CA . ARG A 1 88 ? -1.748 -3.495 5.402 1.00 89.31 88 ARG A CA 1
ATOM 721 C C . ARG A 1 88 ? -1.118 -4.739 4.769 1.00 89.31 88 ARG A C 1
ATOM 723 O O . ARG A 1 88 ? -0.011 -4.637 4.241 1.00 89.31 88 ARG A O 1
ATOM 730 N N . LYS A 1 89 ? -1.794 -5.890 4.826 1.00 90.38 89 LYS A N 1
ATOM 731 C CA . LYS A 1 89 ? -1.311 -7.142 4.216 1.00 90.38 89 LYS A CA 1
ATOM 732 C C . LYS A 1 89 ? -1.200 -7.021 2.699 1.00 90.38 89 LYS A C 1
ATOM 734 O O . LYS A 1 89 ? -0.233 -7.506 2.119 1.00 90.38 89 LYS A O 1
ATOM 739 N N . LEU A 1 90 ? -2.163 -6.352 2.074 1.00 89.75 90 LEU A N 1
ATOM 740 C CA . LEU A 1 90 ? -2.199 -6.126 0.635 1.00 89.75 90 LEU A CA 1
ATOM 741 C C . LEU A 1 90 ? -0.998 -5.281 0.176 1.00 89.75 90 LEU A C 1
ATOM 743 O O . LEU A 1 90 ? -0.309 -5.657 -0.770 1.00 89.75 90 LEU A O 1
ATOM 747 N N . ILE A 1 91 ? -0.653 -4.223 0.919 1.00 88.69 91 ILE A N 1
ATOM 748 C CA . ILE A 1 91 ? 0.569 -3.441 0.670 1.00 88.69 91 ILE A CA 1
ATOM 749 C C . ILE A 1 91 ? 1.835 -4.285 0.875 1.00 88.69 91 ILE A C 1
ATOM 751 O O . ILE A 1 91 ? 2.745 -4.228 0.050 1.00 88.69 91 ILE A O 1
ATOM 755 N N . GLU A 1 92 ? 1.923 -5.056 1.966 1.00 87.56 92 GLU A N 1
ATOM 756 C CA . GLU A 1 92 ? 3.096 -5.900 2.256 1.00 87.56 92 GLU A CA 1
ATOM 757 C C . GLU A 1 92 ? 3.337 -6.944 1.147 1.00 87.56 92 GLU A C 1
ATOM 759 O O . GLU A 1 92 ? 4.486 -7.183 0.772 1.00 87.56 92 GLU A O 1
ATOM 764 N N . LYS A 1 93 ? 2.269 -7.487 0.550 1.00 87.31 93 LYS A N 1
ATOM 765 C CA . LYS A 1 93 ? 2.349 -8.399 -0.598 1.00 87.31 93 LYS A CA 1
ATOM 766 C C . LYS A 1 93 ? 2.944 -7.726 -1.840 1.00 87.31 93 LYS A C 1
ATOM 768 O O . LYS A 1 93 ? 3.865 -8.278 -2.445 1.00 87.31 93 LYS A O 1
ATOM 773 N N . GLU A 1 94 ? 2.477 -6.532 -2.207 1.00 83.69 94 GLU A N 1
ATOM 774 C CA . GLU A 1 94 ? 3.022 -5.831 -3.382 1.00 83.69 94 GLU A CA 1
ATOM 775 C C . GLU A 1 94 ? 4.450 -5.320 -3.163 1.00 83.69 94 GLU A C 1
ATOM 777 O O . GLU A 1 94 ? 5.274 -5.354 -4.079 1.00 83.69 94 GLU A O 1
ATOM 782 N N . MET A 1 95 ? 4.802 -4.941 -1.931 1.00 82.56 95 MET A N 1
ATOM 783 C CA . MET A 1 95 ? 6.192 -4.646 -1.569 1.00 82.56 95 MET A CA 1
ATOM 784 C C . MET A 1 95 ? 7.120 -5.834 -1.809 1.00 82.56 95 MET A C 1
ATOM 786 O O . MET A 1 95 ? 8.229 -5.667 -2.321 1.00 82.56 95 MET A O 1
ATOM 790 N N . GLU A 1 96 ? 6.693 -7.029 -1.407 1.00 82.06 96 GLU A N 1
ATOM 791 C CA . GLU A 1 96 ? 7.477 -8.243 -1.594 1.00 82.06 96 GLU A CA 1
ATOM 792 C C . GLU A 1 96 ? 7.620 -8.583 -3.082 1.00 82.06 96 GLU A C 1
ATOM 794 O O . GLU A 1 96 ? 8.727 -8.878 -3.542 1.00 82.06 96 GLU A O 1
ATOM 799 N N . ARG A 1 97 ? 6.543 -8.422 -3.860 1.00 78.94 97 ARG A N 1
ATOM 800 C CA . ARG A 1 97 ? 6.545 -8.608 -5.317 1.00 78.94 97 ARG A CA 1
ATOM 801 C C . ARG A 1 97 ? 7.530 -7.667 -6.018 1.00 78.94 97 ARG A C 1
ATOM 803 O O . ARG A 1 97 ? 8.327 -8.124 -6.840 1.00 78.94 97 ARG A O 1
ATOM 810 N N . PHE A 1 98 ? 7.555 -6.386 -5.638 1.00 79.75 98 PHE A N 1
ATOM 811 C CA . PHE A 1 98 ? 8.535 -5.421 -6.148 1.00 79.75 98 PHE A CA 1
ATOM 812 C C . PHE A 1 98 ? 9.974 -5.819 -5.783 1.00 79.75 98 PHE A C 1
ATOM 814 O O . PHE A 1 98 ? 10.862 -5.833 -6.635 1.00 79.75 98 PHE A O 1
ATOM 821 N N . LYS A 1 99 ? 10.204 -6.223 -4.528 1.00 78.44 99 LYS A N 1
ATOM 822 C CA . LYS A 1 99 ? 11.533 -6.586 -4.012 1.00 78.44 99 LYS A CA 1
ATOM 823 C C . LYS A 1 99 ? 12.110 -7.843 -4.672 1.00 78.44 99 LYS A C 1
ATOM 825 O O . LYS A 1 99 ? 13.317 -7.906 -4.905 1.00 78.44 99 LYS A O 1
ATOM 830 N N . ILE A 1 100 ? 11.271 -8.836 -4.979 1.00 68.56 100 ILE A N 1
ATOM 831 C CA . ILE A 1 100 ? 11.677 -10.051 -5.703 1.00 68.56 100 ILE A CA 1
ATOM 832 C C . ILE A 1 100 ? 12.135 -9.706 -7.126 1.00 68.56 100 ILE A C 1
ATOM 834 O O . ILE A 1 100 ? 13.114 -10.278 -7.601 1.00 68.56 100 ILE A O 1
ATOM 838 N N . CYS A 1 101 ? 11.481 -8.753 -7.792 1.00 61.44 101 CYS A N 1
ATOM 839 C CA . CYS A 1 101 ? 11.892 -8.317 -9.125 1.00 61.44 101 CYS A CA 1
ATOM 840 C C . CYS A 1 101 ? 13.150 -7.448 -9.107 1.00 61.44 101 CYS A C 1
ATOM 842 O O . CYS A 1 101 ? 14.025 -7.657 -9.940 1.00 61.44 101 CYS A O 1
ATOM 844 N N . GLU A 1 102 ? 13.302 -6.549 -8.129 1.00 61.62 102 GLU A N 1
ATOM 845 C CA . GLU A 1 102 ? 14.526 -5.745 -7.986 1.00 61.62 102 GLU A CA 1
ATOM 846 C C . GLU A 1 102 ? 15.755 -6.633 -7.695 1.00 61.62 102 GLU A C 1
ATOM 848 O O . GLU A 1 102 ? 16.850 -6.377 -8.192 1.00 61.62 102 GLU A O 1
ATOM 853 N N . LYS A 1 103 ? 15.575 -7.736 -6.947 1.00 54.56 103 LYS A N 1
ATOM 854 C CA . LYS A 1 103 ? 16.635 -8.723 -6.664 1.00 54.56 103 LYS A CA 1
ATOM 855 C C . LYS A 1 103 ? 16.853 -9.775 -7.749 1.00 54.56 103 LYS A C 1
ATOM 857 O O . LYS A 1 103 ? 17.823 -10.526 -7.640 1.00 54.56 103 LYS A O 1
ATOM 862 N N . ARG A 1 104 ? 15.995 -9.871 -8.769 1.00 39.47 104 ARG A N 1
ATOM 863 C CA . ARG A 1 104 ? 16.183 -10.798 -9.892 1.00 39.47 104 ARG A CA 1
ATOM 864 C C . ARG A 1 104 ? 16.753 -10.012 -11.075 1.00 39.47 104 ARG A C 1
ATOM 866 O O . ARG A 1 104 ? 15.978 -9.577 -11.925 1.00 39.47 104 ARG A O 1
ATOM 873 N N . PRO A 1 105 ? 18.085 -9.825 -11.184 1.00 42.25 105 PRO A N 1
ATOM 874 C CA . PRO A 1 105 ? 18.655 -9.324 -12.425 1.00 42.25 105 PRO A CA 1
ATOM 875 C C . PRO A 1 105 ? 18.202 -10.262 -13.544 1.00 42.25 105 PRO A C 1
ATOM 877 O O . PRO A 1 105 ? 18.395 -11.471 -13.436 1.00 42.25 105 PRO A O 1
ATOM 880 N N . ARG A 1 106 ? 17.520 -9.700 -14.554 1.00 47.25 106 ARG A N 1
ATOM 881 C CA . ARG A 1 106 ? 17.138 -10.306 -15.843 1.00 47.25 106 ARG A CA 1
ATOM 882 C C . ARG A 1 106 ? 17.664 -11.738 -16.018 1.00 47.25 106 ARG A C 1
ATOM 884 O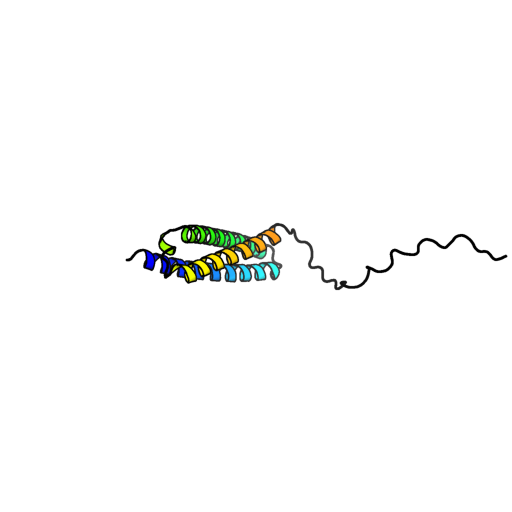 O . ARG A 1 106 ? 18.698 -11.948 -16.647 1.00 47.25 106 ARG A O 1
ATOM 891 N N . GLN A 1 107 ? 16.939 -12.741 -15.531 1.00 36.19 107 GLN A N 1
ATOM 892 C CA . GLN A 1 107 ? 17.215 -14.117 -15.929 1.00 36.19 107 GLN A CA 1
ATOM 893 C C . GLN A 1 107 ? 15.992 -14.663 -16.639 1.00 36.19 107 GLN A C 1
ATOM 895 O O . GLN A 1 107 ? 14.993 -15.000 -16.006 1.00 36.19 107 GLN A O 1
ATOM 900 N N . LYS A 1 108 ? 16.125 -14.599 -17.971 1.00 37.28 108 LYS A N 1
ATOM 901 C CA . LYS A 1 108 ? 15.389 -15.238 -19.068 1.00 37.28 108 LYS A CA 1
ATOM 902 C C . LYS A 1 108 ? 14.032 -15.867 -18.710 1.00 37.28 108 LYS A C 1
ATOM 904 O O . LYS A 1 108 ? 13.986 -16.722 -17.825 1.00 37.28 108 LYS A O 1
ATOM 909 N N . PRO A 1 109 ? 12.964 -15.589 -19.485 1.00 43.59 109 PRO A N 1
ATOM 910 C CA . PRO A 1 109 ? 11.819 -16.484 -19.476 1.00 43.59 109 PRO A CA 1
ATOM 911 C C . PRO A 1 109 ? 12.339 -17.846 -19.943 1.00 43.59 109 PRO A C 1
ATOM 913 O O . PRO A 1 109 ? 12.926 -17.961 -21.018 1.00 43.59 109 PRO A O 1
ATOM 916 N N . SER A 1 110 ? 12.218 -18.870 -19.110 1.00 36.44 110 SER A N 1
ATOM 917 C CA . SER A 1 110 ? 12.451 -20.241 -19.540 1.00 36.44 110 SER A CA 1
ATOM 918 C C . SER A 1 110 ? 11.110 -20.825 -19.982 1.00 36.44 110 SER A C 1
ATOM 920 O O . SER A 1 110 ? 10.361 -21.294 -19.125 1.00 36.44 110 SER A O 1
ATOM 922 N N . PRO A 1 111 ? 10.766 -20.846 -21.283 1.00 56.19 111 PRO A N 1
ATOM 923 C CA . PRO A 1 111 ? 9.813 -21.821 -21.761 1.00 56.19 111 PRO A CA 1
ATOM 924 C C . PRO A 1 111 ? 10.597 -23.122 -21.912 1.00 56.19 111 PRO A C 1
ATOM 926 O O . PRO A 1 111 ? 11.327 -23.294 -22.883 1.00 56.19 111 PRO A O 1
ATOM 929 N N . ARG A 1 112 ? 10.504 -24.033 -20.944 1.00 40.88 112 ARG A N 1
ATOM 930 C CA . ARG A 1 112 ? 10.788 -25.448 -21.205 1.00 40.88 112 ARG A CA 1
ATOM 931 C C . ARG A 1 112 ? 10.054 -26.320 -20.204 1.00 40.88 112 ARG A C 1
ATOM 933 O O . ARG A 1 112 ? 10.415 -26.496 -19.047 1.00 40.88 112 ARG A O 1
ATOM 940 N N . LYS A 1 113 ? 8.942 -26.789 -20.733 1.00 47.22 113 LYS A N 1
ATOM 941 C CA . LYS A 1 113 ? 8.188 -27.977 -20.400 1.00 47.22 113 LYS A CA 1
ATOM 942 C C . LYS A 1 113 ? 9.120 -29.192 -20.308 1.00 47.22 113 LYS A C 1
ATOM 944 O O . LYS A 1 113 ? 9.224 -29.929 -21.267 1.00 47.22 113 LYS A O 1
ATOM 949 N N . ASP A 1 114 ? 9.772 -29.373 -19.165 1.00 43.88 114 ASP A N 1
ATOM 950 C CA . ASP A 1 114 ? 10.435 -30.626 -18.766 1.00 43.88 114 ASP A CA 1
ATOM 951 C C . ASP A 1 114 ? 10.239 -30.852 -17.256 1.00 43.88 114 ASP A C 1
ATOM 953 O O . ASP A 1 114 ? 11.142 -31.179 -16.491 1.00 43.88 114 ASP A O 1
ATOM 957 N N . TRP A 1 115 ? 8.994 -30.678 -16.809 1.00 44.97 115 TRP A N 1
ATOM 958 C CA . TRP A 1 115 ? 8.479 -31.519 -15.738 1.00 44.97 115 TRP A CA 1
ATOM 959 C C . TRP A 1 115 ? 8.102 -32.839 -16.403 1.00 44.97 115 TRP A C 1
ATOM 961 O O . TRP A 1 115 ? 7.045 -32.916 -17.018 1.00 44.97 115 TRP A O 1
ATOM 971 N N . VAL A 1 116 ? 9.003 -33.824 -16.352 1.00 53.00 116 VAL A N 1
ATOM 972 C CA . VAL A 1 116 ? 8.747 -35.273 -16.223 1.00 53.00 116 VAL A CA 1
ATOM 973 C C . VAL A 1 116 ? 10.032 -36.042 -16.572 1.00 53.00 116 VAL A C 1
ATOM 975 O O . VAL A 1 116 ? 10.599 -35.893 -17.645 1.00 53.00 116 VAL A O 1
ATOM 978 N N . SER A 1 117 ? 10.429 -36.922 -15.647 1.00 49.88 117 SER A N 1
ATOM 979 C CA . SER A 1 117 ? 11.370 -38.040 -15.827 1.00 49.88 117 SER A CA 1
ATOM 980 C C . SER A 1 117 ? 12.873 -37.746 -15.873 1.00 49.88 117 SER A C 1
ATOM 982 O O . SER A 1 117 ? 13.505 -37.879 -16.911 1.00 49.88 117 SER A O 1
ATOM 984 N N . ASN A 1 118 ? 13.496 -37.579 -14.700 1.00 43.78 118 ASN A N 1
ATOM 985 C CA . ASN A 1 118 ? 14.755 -38.302 -14.448 1.00 43.78 118 ASN A CA 1
ATOM 986 C C . ASN A 1 118 ? 14.958 -38.676 -12.968 1.00 43.78 118 ASN A C 1
ATOM 988 O O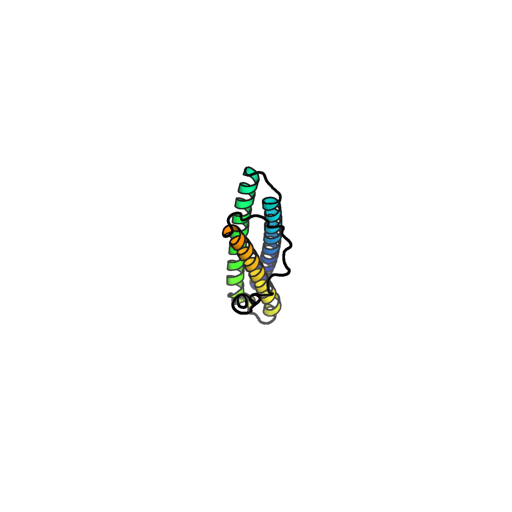 . ASN A 1 118 ? 16.038 -38.508 -12.410 1.00 43.78 118 ASN A O 1
ATOM 992 N N . LEU A 1 119 ? 13.902 -39.189 -12.321 1.00 45.41 119 LEU A N 1
ATOM 993 C CA . LEU A 1 119 ? 13.990 -39.807 -10.990 1.00 45.41 119 LEU A CA 1
ATOM 994 C C . LEU A 1 119 ? 13.962 -41.345 -11.043 1.00 45.41 119 LEU A C 1
ATOM 996 O O . LEU A 1 119 ? 13.552 -41.996 -10.084 1.00 45.41 119 LEU A O 1
ATOM 1000 N N . LYS A 1 120 ? 14.378 -41.954 -12.160 1.00 48.25 120 LYS A N 1
ATOM 1001 C CA . LYS A 1 120 ? 14.568 -43.405 -12.228 1.00 48.25 120 LYS A CA 1
ATOM 1002 C C . LYS A 1 120 ? 15.956 -43.750 -12.754 1.00 48.25 120 LYS A C 1
ATOM 1004 O O . LYS A 1 120 ? 16.323 -43.387 -13.861 1.00 48.25 120 LYS A O 1
ATOM 1009 N N . LEU A 1 121 ? 16.631 -44.558 -11.939 1.00 46.72 121 LEU A N 1
ATOM 1010 C CA . LEU A 1 121 ? 17.736 -45.456 -12.268 1.00 46.72 121 LEU A CA 1
ATOM 1011 C C . LEU A 1 121 ? 19.181 -44.962 -1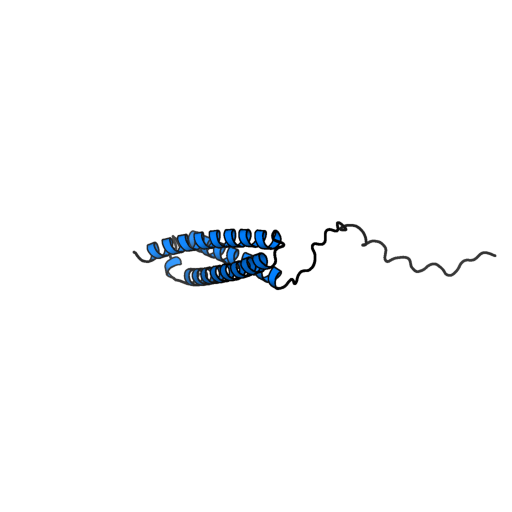2.096 1.00 46.72 121 LEU A C 1
ATOM 1013 O O . LEU A 1 121 ? 20.077 -45.264 -12.876 1.00 46.72 121 LEU A O 1
ATOM 1017 N N . THR A 1 122 ? 19.467 -44.413 -10.920 1.00 46.22 122 THR A N 1
ATOM 1018 C CA . THR A 1 122 ? 20.738 -44.659 -10.220 1.00 46.22 122 THR A CA 1
ATOM 1019 C C . THR A 1 122 ? 20.812 -46.099 -9.681 1.00 46.22 122 THR A C 1
ATOM 1021 O O . THR A 1 122 ? 20.934 -46.291 -8.483 1.00 46.22 122 THR A O 1
ATOM 1024 N N . GLN A 1 123 ? 20.743 -47.138 -10.522 1.00 47.88 123 GLN A N 1
ATOM 1025 C CA . GLN A 1 123 ? 21.141 -48.516 -10.163 1.00 47.88 123 GLN A CA 1
ATOM 1026 C C . GLN A 1 123 ? 21.298 -49.363 -11.440 1.00 47.88 123 GLN A C 1
ATOM 1028 O O . GLN A 1 123 ? 20.300 -49.864 -11.940 1.00 47.88 123 GLN A O 1
ATOM 1033 N N . LYS A 1 124 ? 22.527 -49.522 -11.960 1.00 43.22 124 LYS A N 1
ATOM 1034 C CA . LYS A 1 124 ? 23.147 -50.822 -12.342 1.00 43.22 124 LYS A CA 1
ATOM 1035 C C . LYS A 1 124 ? 24.499 -50.613 -13.048 1.00 43.22 124 LYS A C 1
ATOM 1037 O O . LYS A 1 124 ? 24.744 -51.108 -14.140 1.00 43.22 124 LYS A O 1
ATOM 1042 N N . ARG A 1 125 ? 25.429 -49.902 -12.402 1.00 44.91 125 ARG A N 1
ATOM 1043 C CA . ARG A 1 125 ? 26.853 -49.929 -12.774 1.00 44.91 125 ARG A CA 1
ATOM 1044 C C . ARG A 1 125 ? 27.569 -50.933 -11.864 1.00 44.91 125 ARG A C 1
ATOM 1046 O O . ARG A 1 125 ? 28.264 -50.521 -10.949 1.00 44.91 125 ARG A O 1
ATOM 1053 N N . LYS A 1 126 ? 27.302 -52.237 -12.036 1.00 49.44 126 LYS A N 1
ATOM 1054 C CA . LYS A 1 126 ? 28.070 -53.355 -11.434 1.00 49.44 126 LYS A CA 1
ATOM 1055 C C . LYS A 1 126 ? 27.533 -54.714 -11.914 1.00 49.44 126 LYS A C 1
ATOM 1057 O O . LYS A 1 126 ? 26.846 -55.394 -11.170 1.00 49.44 126 LYS A O 1
ATOM 1062 N N . GLN A 1 127 ? 27.815 -55.092 -13.162 1.00 48.25 127 GLN A N 1
ATOM 1063 C CA . GLN A 1 127 ? 27.948 -56.505 -13.562 1.00 48.25 127 GLN A CA 1
ATOM 1064 C C . GLN A 1 127 ? 28.571 -56.596 -14.964 1.00 48.25 127 GLN A C 1
ATOM 1066 O O . GLN A 1 127 ? 27.938 -57.008 -15.923 1.00 48.25 127 GLN A O 1
ATOM 1071 N N . SER A 1 128 ? 29.813 -56.140 -15.111 1.00 48.16 128 SER A N 1
ATOM 1072 C CA . SER A 1 128 ? 30.638 -56.520 -16.264 1.00 48.16 128 SER A CA 1
ATOM 1073 C C . SER A 1 128 ? 32.030 -56.841 -15.748 1.00 48.16 128 SER A C 1
ATOM 1075 O O . SER A 1 128 ? 32.946 -56.032 -15.808 1.00 48.16 128 SER A O 1
ATOM 1077 N N . GLN A 1 129 ? 32.100 -57.976 -15.059 1.00 49.78 129 GLN A N 1
ATOM 1078 C CA . GLN A 1 129 ? 33.295 -58.747 -14.735 1.00 49.78 129 GLN A CA 1
ATOM 1079 C C . GLN A 1 129 ? 32.783 -60.106 -14.239 1.00 49.78 129 GLN A C 1
ATOM 1081 O O . GLN A 1 129 ? 32.002 -60.162 -13.290 1.00 49.78 129 GLN A O 1
ATOM 1086 N N . ARG A 1 130 ? 33.259 -61.168 -14.899 1.00 49.28 130 ARG A N 1
ATOM 1087 C CA . ARG A 1 130 ? 33.057 -62.607 -14.640 1.00 49.28 130 ARG A CA 1
ATOM 1088 C C . ARG A 1 130 ? 31.803 -63.251 -15.245 1.00 49.28 130 ARG A C 1
ATOM 1090 O O . ARG A 1 130 ? 30.734 -63.261 -14.640 1.00 49.28 130 ARG A O 1
ATOM 1097 N N . GLN A 1 131 ? 32.046 -63.839 -16.421 1.00 46.69 131 GLN A N 1
ATOM 1098 C CA . GLN A 1 131 ? 31.599 -65.128 -16.994 1.00 46.69 131 GLN A CA 1
ATOM 1099 C C . GLN A 1 131 ? 31.551 -64.900 -18.518 1.00 46.69 131 GLN A C 1
ATOM 1101 O O . GLN A 1 131 ? 30.815 -64.033 -18.963 1.00 46.69 131 GLN A O 1
ATOM 1106 N N . GLY A 1 132 ? 32.382 -65.479 -19.383 1.00 48.00 132 GLY A N 1
ATOM 1107 C CA . GLY A 1 132 ? 33.050 -66.776 -19.370 1.00 48.00 132 GLY A CA 1
ATOM 1108 C C . GLY A 1 132 ? 32.561 -67.521 -20.611 1.00 48.00 132 GLY A C 1
ATOM 1109 O O . GLY A 1 132 ? 31.524 -68.158 -20.517 1.00 48.00 132 GLY A O 1
ATOM 1110 N N . ILE A 1 133 ? 33.241 -67.381 -21.756 1.00 48.69 133 ILE A N 1
ATOM 1111 C CA . ILE A 1 133 ? 33.057 -68.231 -22.946 1.00 48.69 133 ILE A CA 1
ATOM 1112 C C . ILE A 1 133 ? 34.388 -68.262 -23.709 1.00 48.69 133 ILE A C 1
ATOM 1114 O O . ILE A 1 133 ? 34.878 -67.197 -24.088 1.00 48.69 133 ILE A O 1
ATOM 1118 N N . GLY A 1 134 ? 34.903 -69.469 -23.957 1.00 42.53 134 GLY A N 1
ATOM 1119 C CA . GLY A 1 134 ? 35.924 -69.766 -24.967 1.00 42.53 134 GLY A CA 1
ATOM 1120 C C . GLY A 1 134 ? 37.272 -70.141 -24.394 1.00 42.53 134 GLY A C 1
ATOM 1121 O O . GLY A 1 134 ? 38.169 -69.280 -24.478 1.00 42.53 134 GLY A O 1
#

Radius of gyration: 26.85 Å; Cα contacts (8 Å, |Δi|>4): 57; chains: 1; bounding box: 55×84×46 Å

pLDDT: mean 74.07, std 18.27, range [36.19, 92.12]

Organism: Arabidopsis suecica (NCBI:txid45249)